Protein AF-A0A401GHC0-F1 (afdb_monomer_lite)

Secondary structure (DSSP, 8-state):
-GGGSS-TT-HHHHHHHHHSSTTTGGGG-SHHHHHHHHHHHHHHTT--PPTT--TTTS-HHHHHHHHHHHTTSS--STTS-SHHHHHHHHHHHT-

Foldseek 3Di:
DVVVVDPLLPLLVLLVQCVVDVCSLCVQDDPVSSQVSLVSNCVSVVHDDDPPDDSVPDRSNVVSNVVNVVCQCDDPDPPGDHHNVVVVVVVVVVD

Radius of gyration: 15.04 Å; chains: 1; bounding box: 34×45×34 Å

Sequence (95 aa):
MVKEEIPCYDLRTHVCFCRSHQHAGALYGSDDEQEQFWHRACWLSGLGLLPGENPEEVSWRKIAFECVERDGFWSDQPELPVCGGDLLMVNAQNM

Structure (mmCIF, N/CA/C/O backbone):
data_AF-A0A401GHC0-F1
#
_entry.id   AF-A0A401GHC0-F1
#
loop_
_atom_site.group_PDB
_atom_site.id
_atom_site.type_symbol
_atom_site.label_atom_id
_atom_site.label_alt_id
_atom_site.label_comp_id
_atom_site.label_asym_id
_atom_site.label_entity_id
_atom_site.label_seq_id
_atom_site.pdbx_PDB_ins_code
_atom_site.Cartn_x
_atom_site.Cartn_y
_atom_site.Cartn_z
_atom_site.occupancy
_atom_site.B_iso_or_equiv
_atom_site.auth_seq_id
_atom_site.auth_comp_id
_atom_site.auth_asym_id
_atom_site.auth_atom_id
_atom_site.pdbx_PDB_model_num
ATOM 1 N N . MET A 1 1 ? -2.148 8.145 -17.273 1.00 76.94 1 MET A N 1
ATOM 2 C CA . MET A 1 1 ? -0.892 8.226 -16.476 1.00 76.94 1 MET A CA 1
ATOM 3 C C . MET A 1 1 ? -0.359 6.815 -16.272 1.00 76.94 1 MET A C 1
ATOM 5 O O . MET A 1 1 ? -1.179 5.923 -16.166 1.00 76.94 1 MET A O 1
ATOM 9 N N . VAL A 1 2 ? 0.958 6.582 -16.160 1.00 81.12 2 VAL A N 1
ATOM 10 C CA . VAL A 1 2 ? 1.512 5.210 -15.986 1.00 81.12 2 VAL A CA 1
ATOM 11 C C . VAL A 1 2 ? 0.833 4.438 -14.841 1.00 81.12 2 VAL A C 1
ATOM 13 O O . VAL A 1 2 ? 0.568 3.253 -14.985 1.00 81.12 2 VAL A O 1
ATOM 16 N N . LYS A 1 3 ? 0.450 5.121 -13.751 1.00 86.81 3 LYS A N 1
ATOM 17 C CA . LYS A 1 3 ? -0.289 4.517 -12.627 1.00 86.81 3 LYS A CA 1
ATOM 18 C C . LYS A 1 3 ? -1.647 3.900 -12.997 1.00 86.81 3 LYS A C 1
ATOM 20 O O . LYS A 1 3 ? -2.124 3.049 -12.266 1.00 86.81 3 LYS A O 1
ATOM 25 N N . GLU A 1 4 ? -2.300 4.384 -14.055 1.00 91.88 4 GLU A N 1
ATOM 26 C CA . GLU A 1 4 ? -3.648 3.953 -14.472 1.00 91.88 4 GLU A CA 1
ATOM 27 C C . GLU A 1 4 ? -3.610 2.636 -15.249 1.00 91.88 4 GLU A C 1
ATOM 29 O O . GLU A 1 4 ? -4.614 1.936 -15.307 1.00 91.88 4 GLU A O 1
ATOM 34 N N . GLU A 1 5 ? -2.440 2.283 -15.784 1.00 93.94 5 GLU A N 1
ATOM 35 C CA . GLU A 1 5 ? -2.189 0.996 -16.436 1.00 93.94 5 GLU A CA 1
ATOM 36 C C . GLU A 1 5 ? -1.840 -0.106 -15.420 1.00 93.94 5 GLU A C 1
ATOM 38 O O . GLU A 1 5 ? -1.802 -1.285 -15.766 1.00 93.94 5 GLU A O 1
ATOM 43 N N . ILE A 1 6 ? -1.577 0.264 -14.160 1.00 92.94 6 ILE A N 1
ATOM 44 C CA . ILE A 1 6 ? -1.325 -0.680 -13.071 1.00 92.94 6 ILE A CA 1
ATOM 45 C C . ILE A 1 6 ? -2.684 -1.083 -12.478 1.00 92.94 6 ILE A C 1
ATOM 47 O O . ILE A 1 6 ? -3.434 -0.208 -12.031 1.00 92.94 6 ILE A O 1
ATOM 51 N N . PRO A 1 7 ? -3.036 -2.382 -12.446 1.00 95.00 7 PRO A N 1
ATOM 52 C CA . PRO A 1 7 ? -4.257 -2.826 -11.790 1.00 95.00 7 PRO A CA 1
ATOM 53 C C . PRO A 1 7 ? -4.272 -2.416 -10.316 1.00 95.00 7 PRO A C 1
ATOM 55 O O . PRO A 1 7 ? -3.315 -2.666 -9.595 1.00 95.00 7 PRO A O 1
ATOM 58 N N . CYS A 1 8 ? -5.391 -1.863 -9.839 1.00 94.62 8 CYS A N 1
ATOM 59 C CA . CYS A 1 8 ? -5.506 -1.316 -8.478 1.00 94.62 8 CYS A CA 1
ATOM 60 C C . CYS A 1 8 ? -5.134 -2.308 -7.354 1.00 94.62 8 CYS A C 1
ATOM 62 O O . CYS A 1 8 ? -4.726 -1.885 -6.278 1.00 94.62 8 CYS A O 1
ATOM 64 N N . TYR A 1 9 ? -5.309 -3.613 -7.581 1.00 92.56 9 TYR A N 1
ATOM 65 C CA . TYR A 1 9 ? -4.977 -4.676 -6.623 1.00 92.56 9 TYR A CA 1
ATOM 66 C C . TYR A 1 9 ? -3.493 -5.080 -6.644 1.00 92.56 9 TYR A C 1
ATOM 68 O O . TYR A 1 9 ? -3.062 -5.887 -5.820 1.00 92.56 9 TYR A O 1
ATOM 76 N N . ASP A 1 10 ? -2.704 -4.567 -7.592 1.00 93.06 10 ASP A N 1
ATOM 77 C CA . ASP A 1 10 ? -1.269 -4.820 -7.692 1.00 93.06 10 ASP A CA 1
ATOM 78 C C . ASP A 1 10 ? -0.496 -3.840 -6.797 1.00 93.06 10 ASP A C 1
ATOM 80 O O . ASP A 1 10 ? 0.176 -2.904 -7.247 1.00 93.06 10 ASP A O 1
ATOM 84 N N . LEU A 1 11 ? -0.621 -4.057 -5.483 1.00 93.00 11 LEU A N 1
ATOM 85 C CA . LEU A 1 11 ? 0.065 -3.272 -4.453 1.00 93.00 11 LEU A CA 1
ATOM 86 C C . LEU A 1 11 ? 1.567 -3.169 -4.707 1.00 93.00 11 LEU A C 1
ATOM 88 O O . LEU A 1 11 ? 2.152 -2.101 -4.526 1.00 93.00 11 LEU A O 1
ATOM 92 N N . ARG A 1 12 ? 2.193 -4.267 -5.142 1.00 90.50 12 ARG A N 1
ATOM 93 C CA . ARG A 1 12 ? 3.635 -4.325 -5.373 1.00 90.50 12 ARG A CA 1
ATOM 94 C C . ARG A 1 12 ? 4.039 -3.325 -6.447 1.00 90.50 12 ARG A C 1
ATOM 96 O O . ARG A 1 12 ? 4.909 -2.491 -6.193 1.00 90.50 12 ARG A O 1
ATOM 103 N N . THR A 1 13 ? 3.391 -3.355 -7.607 1.00 91.19 13 THR A N 1
ATOM 104 C CA . THR A 1 13 ? 3.716 -2.440 -8.707 1.00 91.19 13 THR A CA 1
ATOM 105 C C . THR A 1 13 ? 3.404 -0.987 -8.339 1.00 91.19 13 THR A C 1
ATOM 107 O O . THR A 1 13 ? 4.206 -0.099 -8.639 1.00 91.19 13 THR A O 1
ATOM 110 N N . HIS A 1 14 ? 2.322 -0.723 -7.598 1.00 94.31 14 HIS A N 1
ATOM 111 C CA . HIS A 1 14 ? 2.014 0.622 -7.100 1.00 94.31 14 HIS A CA 1
ATOM 112 C C . HIS A 1 14 ? 3.068 1.165 -6.120 1.00 94.31 14 HIS A C 1
ATOM 114 O O . HIS A 1 14 ? 3.494 2.317 -6.254 1.00 94.31 14 HIS A O 1
ATOM 120 N N . VAL A 1 15 ? 3.532 0.349 -5.166 1.00 92.81 15 VAL A N 1
ATOM 121 C CA . VAL A 1 15 ? 4.607 0.720 -4.228 1.00 92.81 15 VAL A CA 1
ATOM 122 C C . VAL A 1 15 ? 5.920 0.962 -4.978 1.00 92.81 15 VAL A C 1
ATOM 124 O O . VAL A 1 15 ? 6.585 1.972 -4.729 1.00 92.81 15 VAL A O 1
ATOM 127 N N . CYS A 1 16 ? 6.267 0.102 -5.943 1.00 89.38 16 CYS A N 1
ATOM 128 C CA . CYS A 1 16 ? 7.450 0.279 -6.792 1.00 89.38 16 CYS A CA 1
ATOM 129 C C . CYS A 1 16 ? 7.394 1.592 -7.576 1.00 89.38 16 CYS A C 1
ATOM 131 O O . CYS A 1 16 ? 8.362 2.352 -7.580 1.00 89.38 16 CYS A O 1
ATOM 133 N N . PHE A 1 17 ? 6.248 1.889 -8.192 1.00 90.38 17 PHE A N 1
ATOM 134 C CA . PHE A 1 17 ? 6.042 3.128 -8.932 1.00 90.38 17 PHE A CA 1
ATOM 135 C C . PHE A 1 17 ? 6.200 4.356 -8.028 1.00 90.38 17 PHE A C 1
ATOM 137 O O . PHE A 1 17 ? 6.888 5.302 -8.389 1.00 90.38 17 PHE A O 1
ATOM 144 N N . CYS A 1 18 ? 5.645 4.337 -6.815 1.00 92.06 18 CYS A N 1
ATOM 145 C CA . CYS A 1 18 ? 5.826 5.436 -5.864 1.00 92.06 18 CYS A CA 1
ATOM 146 C C . CYS A 1 18 ? 7.278 5.630 -5.414 1.00 92.06 18 CYS A C 1
ATOM 148 O O . CYS A 1 18 ? 7.689 6.765 -5.180 1.00 92.06 18 CYS A O 1
ATOM 150 N N . ARG A 1 19 ? 8.043 4.542 -5.266 1.00 88.38 19 ARG A N 1
ATOM 151 C CA . ARG A 1 19 ? 9.462 4.589 -4.881 1.00 88.38 19 ARG A CA 1
ATOM 152 C C . ARG A 1 19 ? 10.387 4.964 -6.042 1.00 88.38 19 ARG A C 1
ATOM 154 O O . ARG A 1 19 ? 11.503 5.402 -5.784 1.00 88.38 19 ARG A O 1
ATOM 161 N N . SER A 1 20 ? 9.949 4.845 -7.298 1.00 86.25 20 SER A N 1
ATOM 162 C CA . SER A 1 20 ? 10.815 5.081 -8.461 1.00 86.25 20 SER A CA 1
ATOM 163 C C . SER A 1 20 ? 11.273 6.536 -8.603 1.00 86.25 20 SER A C 1
ATOM 165 O O . SER A 1 20 ? 12.265 6.804 -9.277 1.00 86.25 20 SER A O 1
ATOM 167 N N . HIS A 1 21 ? 10.544 7.490 -8.016 1.00 88.38 21 HIS A N 1
ATOM 168 C CA . HIS A 1 21 ? 10.911 8.904 -8.013 1.00 88.38 21 HIS A 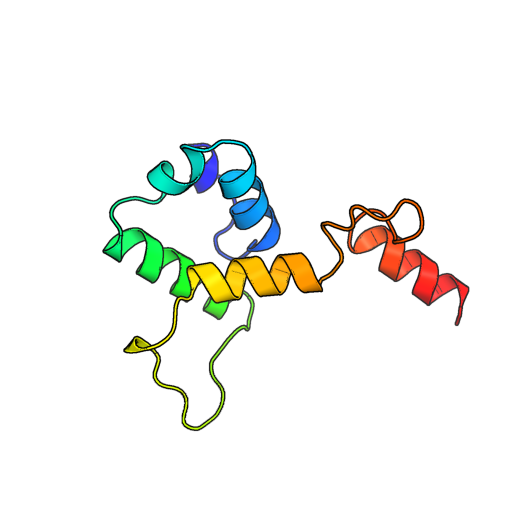CA 1
ATOM 169 C C . HIS A 1 21 ? 10.239 9.648 -6.854 1.00 88.38 21 HIS A C 1
ATOM 171 O O . HIS A 1 21 ? 9.076 9.397 -6.549 1.00 88.38 21 HIS A O 1
ATOM 177 N N . GLN A 1 22 ? 10.901 10.667 -6.295 1.00 88.94 22 GLN A N 1
ATOM 178 C CA . GLN A 1 22 ? 10.389 11.471 -5.166 1.00 88.94 22 GLN A CA 1
ATOM 179 C C . GLN A 1 22 ? 9.014 12.134 -5.400 1.00 88.94 22 GLN A C 1
ATOM 181 O O . GLN A 1 22 ? 8.337 12.520 -4.454 1.00 88.94 22 GLN A O 1
ATOM 186 N N . HIS A 1 23 ? 8.594 12.274 -6.660 1.00 89.81 23 HIS A N 1
ATOM 187 C CA . HIS A 1 23 ? 7.328 12.909 -7.049 1.00 89.81 23 HIS A CA 1
ATOM 188 C C . HIS A 1 23 ? 6.279 11.912 -7.546 1.00 89.81 23 HIS A C 1
ATOM 190 O O . HIS A 1 23 ? 5.146 12.308 -7.800 1.00 89.81 23 HIS A O 1
ATOM 196 N N . ALA A 1 24 ? 6.621 10.627 -7.683 1.00 89.56 24 ALA A N 1
ATOM 197 C CA . ALA A 1 24 ? 5.691 9.637 -8.214 1.00 89.56 24 ALA A CA 1
ATOM 198 C C . ALA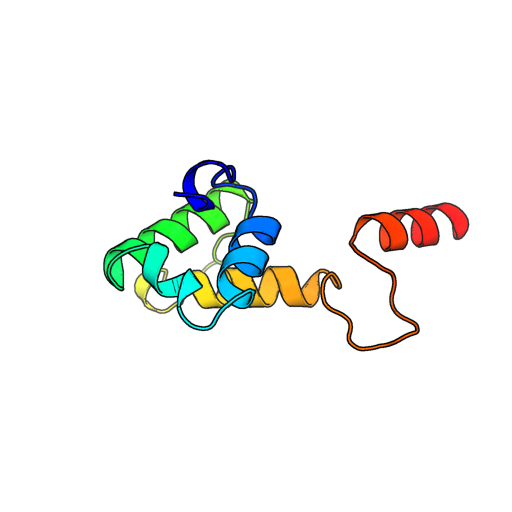 A 1 24 ? 4.475 9.437 -7.294 1.00 89.56 24 ALA A C 1
ATOM 200 O O . ALA A 1 24 ? 3.365 9.254 -7.781 1.00 89.56 24 ALA A O 1
ATOM 201 N N . GLY A 1 25 ? 4.652 9.567 -5.973 1.00 89.75 25 GLY A N 1
ATOM 202 C CA . GLY A 1 25 ? 3.542 9.527 -5.014 1.00 89.75 25 GLY A CA 1
ATOM 203 C C . GLY A 1 25 ? 2.511 10.647 -5.210 1.00 89.75 25 GLY A C 1
ATOM 204 O O . GLY A 1 25 ? 1.318 10.399 -5.082 1.00 89.75 25 GLY A O 1
ATOM 205 N N . ALA A 1 26 ? 2.940 11.848 -5.617 1.00 92.25 26 ALA A N 1
ATOM 206 C CA . ALA A 1 26 ? 2.034 12.979 -5.858 1.00 92.25 26 ALA A CA 1
ATOM 207 C C . ALA A 1 26 ? 1.101 12.753 -7.062 1.00 92.25 26 ALA A C 1
ATOM 209 O O . ALA A 1 26 ? 0.089 13.431 -7.215 1.00 92.25 26 ALA A O 1
ATOM 210 N N . LEU A 1 27 ? 1.413 11.772 -7.914 1.00 93.69 27 LEU A N 1
ATOM 211 C CA . LEU A 1 27 ? 0.572 11.399 -9.046 1.00 93.69 27 LEU A CA 1
ATOM 212 C C . LEU A 1 27 ? -0.734 10.721 -8.613 1.00 93.69 27 LEU A C 1
ATOM 214 O O . LEU A 1 27 ? -1.625 10.581 -9.442 1.00 93.69 27 LEU A O 1
ATOM 218 N N . TYR A 1 28 ? -0.863 10.295 -7.355 1.00 93.88 28 TYR A N 1
ATOM 219 C CA . TYR A 1 28 ? -2.066 9.644 -6.825 1.00 93.88 28 TYR A CA 1
ATOM 220 C C . TYR A 1 28 ? -3.134 10.628 -6.324 1.00 93.88 28 TYR A C 1
ATOM 222 O O . TYR A 1 28 ? -4.198 10.179 -5.911 1.00 93.88 28 TYR A O 1
ATOM 230 N N . GLY A 1 29 ? -2.887 11.936 -6.430 1.00 93.75 29 GLY A N 1
ATOM 231 C CA . GLY A 1 29 ? -3.835 12.987 -6.065 1.00 93.75 29 GLY A CA 1
ATOM 232 C C . GLY A 1 29 ? -3.472 13.691 -4.759 1.00 93.75 29 GLY A C 1
ATOM 233 O O . GLY A 1 29 ? -2.338 13.609 -4.277 1.00 93.75 29 GLY A O 1
ATOM 234 N N . SER A 1 30 ? -4.448 14.406 -4.210 1.00 95.56 30 SER A N 1
ATOM 235 C CA . SER A 1 30 ? -4.422 14.991 -2.867 1.00 95.56 30 SER A CA 1
ATOM 236 C C . SER A 1 30 ? -4.209 13.933 -1.778 1.00 95.56 30 SER A C 1
ATOM 238 O O . SER A 1 30 ? -4.290 12.733 -2.039 1.00 95.56 30 SER A O 1
ATOM 240 N N . ASP A 1 31 ? -3.936 14.366 -0.548 1.00 92.31 31 ASP A N 1
ATOM 241 C CA . ASP A 1 31 ? -3.701 13.442 0.567 1.00 92.31 31 ASP A CA 1
ATOM 242 C C . ASP A 1 31 ? -4.926 12.547 0.841 1.00 92.31 31 ASP A C 1
ATOM 244 O O . ASP A 1 31 ? -4.771 11.340 1.028 1.00 92.31 31 ASP A O 1
ATOM 248 N N . ASP A 1 32 ? -6.141 13.095 0.734 1.00 93.31 32 ASP A N 1
ATOM 249 C CA . ASP A 1 32 ? -7.389 12.331 0.878 1.00 93.31 32 ASP A CA 1
ATOM 250 C C . ASP A 1 32 ? -7.570 11.304 -0.252 1.00 93.31 32 ASP A C 1
ATOM 252 O O . ASP A 1 32 ? -7.961 10.160 -0.012 1.00 93.31 32 ASP A O 1
ATOM 256 N N . GLU A 1 33 ? -7.272 11.689 -1.498 1.00 95.19 33 GLU A N 1
ATOM 257 C CA . GLU A 1 33 ? -7.350 10.785 -2.654 1.00 95.19 33 GLU A CA 1
ATOM 258 C C . GLU A 1 33 ? -6.311 9.665 -2.563 1.00 95.19 33 GLU A C 1
ATOM 260 O O . GLU A 1 33 ? -6.605 8.515 -2.897 1.00 95.19 33 GLU A O 1
ATOM 265 N N . GLN A 1 34 ? -5.110 9.982 -2.072 1.00 94.44 34 GLN A N 1
ATOM 266 C CA . GLN A 1 34 ? -4.074 8.996 -1.800 1.00 94.44 34 GLN A CA 1
ATOM 267 C C . GLN A 1 34 ? -4.544 7.994 -0.750 1.00 94.44 34 GLN A C 1
ATOM 269 O O . GLN A 1 34 ? -4.460 6.791 -0.989 1.00 94.44 34 GLN A O 1
ATOM 274 N N . GLU A 1 35 ? -5.055 8.458 0.388 1.00 94.00 35 GLU A N 1
ATOM 275 C CA . GLU A 1 35 ? -5.482 7.568 1.467 1.00 94.00 3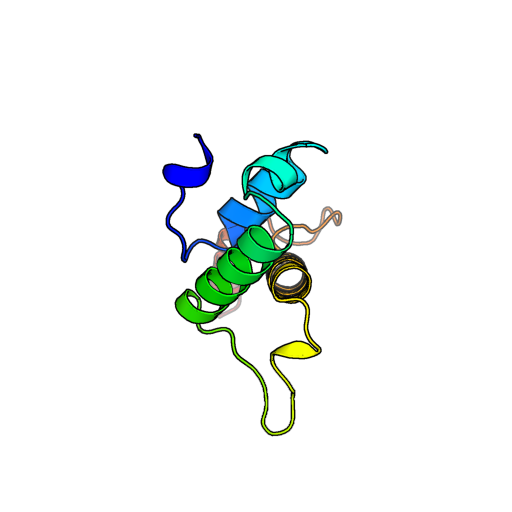5 GLU A CA 1
ATOM 276 C C . GLU A 1 35 ? -6.634 6.652 1.018 1.00 94.00 35 GLU A C 1
ATOM 278 O O . GLU A 1 35 ? -6.583 5.437 1.224 1.00 94.00 35 GLU A O 1
ATOM 283 N N . GLN A 1 36 ? -7.612 7.194 0.283 1.00 95.00 36 GLN A N 1
ATOM 284 C CA . GLN A 1 36 ? -8.689 6.405 -0.328 1.00 95.00 36 GLN A CA 1
ATOM 285 C C . GLN A 1 36 ? -8.165 5.380 -1.340 1.00 95.00 36 GLN A C 1
ATOM 287 O O . GLN A 1 36 ? -8.637 4.238 -1.373 1.00 95.00 36 GLN A O 1
ATOM 292 N N . PHE A 1 37 ? -7.192 5.771 -2.168 1.00 96.44 37 PHE A N 1
ATOM 293 C CA . PHE A 1 37 ? -6.560 4.872 -3.124 1.00 96.44 37 PHE A CA 1
ATOM 294 C C . PHE A 1 37 ? -5.875 3.702 -2.409 1.00 96.44 37 PHE A C 1
ATOM 296 O O . PHE A 1 37 ? -6.137 2.546 -2.745 1.00 96.44 37 PHE A O 1
ATOM 303 N N . TRP A 1 38 ? -5.035 3.982 -1.408 1.00 96.56 38 TRP A N 1
ATOM 304 C CA . TRP A 1 38 ? -4.289 2.946 -0.694 1.00 96.56 38 TRP A CA 1
ATOM 305 C C . TRP A 1 38 ? -5.202 2.040 0.120 1.00 96.56 38 TRP A C 1
ATOM 307 O O . TRP A 1 38 ? -4.985 0.831 0.124 1.00 96.56 38 TRP A O 1
ATOM 317 N N . HIS A 1 39 ? -6.256 2.582 0.732 1.00 96.38 39 HIS A N 1
ATOM 318 C CA . HIS A 1 39 ? -7.276 1.771 1.390 1.00 96.38 39 HIS A CA 1
ATOM 319 C C . HIS A 1 39 ? -7.902 0.774 0.411 1.00 96.38 39 HIS A C 1
ATOM 321 O O . HIS A 1 39 ? -7.933 -0.430 0.673 1.00 96.38 39 HIS A O 1
ATOM 327 N N . ARG A 1 40 ? -8.342 1.254 -0.761 1.00 96.56 40 ARG A N 1
ATOM 328 C CA . ARG A 1 40 ? -8.939 0.403 -1.795 1.00 96.56 40 ARG A CA 1
ATOM 329 C C . ARG A 1 40 ? -7.958 -0.644 -2.318 1.00 96.56 40 ARG A C 1
ATOM 331 O O . ARG A 1 40 ? -8.359 -1.790 -2.506 1.00 96.56 40 ARG A O 1
ATOM 338 N N . ALA A 1 41 ? -6.707 -0.265 -2.568 1.00 96.69 41 ALA A N 1
ATOM 339 C CA . ALA A 1 41 ? -5.675 -1.182 -3.037 1.00 96.69 41 ALA A CA 1
ATOM 340 C C . ALA A 1 41 ? -5.415 -2.294 -2.008 1.00 96.69 41 ALA A C 1
ATOM 342 O O . ALA A 1 41 ? -5.497 -3.469 -2.353 1.00 96.69 41 ALA A O 1
ATOM 343 N N . CYS A 1 42 ? -5.220 -1.932 -0.734 1.00 96.31 42 CYS A N 1
ATOM 344 C CA . CYS A 1 42 ? -5.069 -2.872 0.377 1.00 96.31 42 CYS A CA 1
ATOM 345 C C . CYS A 1 42 ? -6.252 -3.839 0.476 1.00 96.31 42 CYS A C 1
ATOM 347 O O . CYS A 1 42 ? -6.049 -5.053 0.479 1.00 96.31 42 CYS A O 1
ATOM 349 N N . TRP A 1 43 ? -7.477 -3.311 0.463 1.00 96.25 43 TRP A N 1
ATOM 350 C CA . TRP A 1 43 ? -8.692 -4.119 0.516 1.00 96.25 43 TRP A CA 1
ATOM 351 C C . TRP A 1 43 ? -8.779 -5.128 -0.636 1.00 96.25 43 TRP A C 1
ATOM 353 O O . TRP A 1 43 ? -9.046 -6.309 -0.418 1.00 96.25 43 TRP A O 1
ATOM 363 N N . LEU A 1 44 ? -8.517 -4.686 -1.872 1.00 96.38 44 LEU A N 1
ATOM 364 C CA . LEU A 1 44 ? -8.553 -5.559 -3.049 1.00 96.38 44 LEU A CA 1
ATOM 365 C C . LEU A 1 44 ? -7.446 -6.623 -3.046 1.00 96.38 44 LEU A C 1
ATOM 367 O O . LEU A 1 44 ? -7.612 -7.664 -3.678 1.00 96.38 44 LEU A O 1
ATOM 371 N N . SER A 1 45 ? -6.352 -6.391 -2.324 1.00 92.38 45 SER A N 1
ATOM 372 C CA . SER A 1 45 ? -5.284 -7.371 -2.101 1.00 92.38 45 SER A CA 1
ATOM 373 C C . SER A 1 45 ? -5.509 -8.251 -0.864 1.00 92.38 45 SER A C 1
ATOM 375 O O . SER A 1 45 ? -4.623 -9.021 -0.500 1.00 92.38 45 SER A O 1
ATOM 377 N N . GLY A 1 46 ? -6.673 -8.160 -0.212 1.00 92.94 46 GLY A N 1
ATOM 378 C CA . GLY A 1 46 ? -7.017 -8.967 0.961 1.00 92.94 46 GLY A CA 1
ATOM 379 C C . GLY A 1 46 ? -6.384 -8.490 2.270 1.00 92.94 46 GLY A C 1
ATOM 380 O O . GLY A 1 46 ? -6.419 -9.220 3.259 1.00 92.94 46 GLY A O 1
ATOM 381 N N . LEU A 1 47 ? -5.817 -7.281 2.295 1.00 93.31 47 LEU A N 1
ATOM 382 C CA . LEU A 1 47 ? -5.361 -6.638 3.523 1.00 93.31 47 LEU A CA 1
ATOM 383 C C . LEU A 1 47 ? -6.538 -5.935 4.198 1.00 93.31 47 LEU A C 1
ATOM 385 O O . LEU A 1 47 ? -7.337 -5.248 3.562 1.00 93.31 47 LEU A O 1
ATOM 389 N N . GLY A 1 48 ? -6.616 -6.089 5.511 1.00 92.88 48 GLY A N 1
ATOM 390 C CA . GLY A 1 48 ? -7.637 -5.475 6.340 1.00 92.88 48 GLY A CA 1
ATOM 391 C C . GLY A 1 48 ? -7.117 -5.239 7.747 1.00 92.88 48 GLY A C 1
ATOM 392 O O . GLY A 1 48 ? -5.941 -5.461 8.032 1.00 92.88 48 GLY A O 1
ATOM 393 N N . LEU A 1 49 ? -8.017 -4.791 8.611 1.00 92.44 49 LEU A N 1
ATOM 394 C CA . LEU A 1 49 ? -7.721 -4.505 10.007 1.00 92.44 49 LEU A CA 1
ATOM 395 C C . LEU A 1 49 ? -8.102 -5.671 10.914 1.00 92.44 49 LEU A C 1
ATOM 397 O O . LEU A 1 49 ? -9.049 -6.418 10.645 1.00 92.44 49 LEU A O 1
ATOM 401 N N . LEU A 1 50 ? -7.366 -5.801 12.009 1.00 91.44 50 LEU A N 1
ATOM 402 C CA . LEU A 1 50 ? -7.668 -6.712 13.096 1.00 91.44 50 LEU A CA 1
ATOM 403 C C . LEU A 1 50 ? -8.838 -6.182 13.943 1.00 91.44 50 LEU A C 1
ATOM 405 O O . LEU A 1 50 ? -9.118 -4.979 13.970 1.00 91.44 50 LEU A O 1
ATOM 409 N N . PRO A 1 51 ? -9.533 -7.064 14.684 1.00 93.94 51 PRO A N 1
ATOM 410 C CA . PRO A 1 51 ? -10.578 -6.637 15.604 1.00 93.94 51 PRO A CA 1
ATOM 411 C C . PRO A 1 51 ? -10.060 -5.609 16.620 1.00 93.94 51 PRO A C 1
ATOM 413 O O . PRO A 1 51 ? -9.122 -5.886 17.365 1.00 93.94 51 PRO A O 1
ATOM 416 N N . GLY A 1 52 ? -10.713 -4.446 16.677 1.00 92.12 52 GLY A N 1
ATOM 417 C CA . GLY A 1 52 ? -10.369 -3.356 17.596 1.00 92.12 52 GLY A CA 1
ATOM 418 C C . GLY A 1 52 ? -9.473 -2.265 17.005 1.00 92.12 52 GLY A C 1
ATOM 419 O O . GLY A 1 52 ? -9.267 -1.255 17.669 1.00 92.12 52 GLY A O 1
ATOM 420 N N . GLU A 1 53 ? -8.981 -2.424 15.776 1.00 92.50 53 GLU A N 1
ATOM 421 C CA . GLU A 1 53 ? -8.258 -1.365 15.065 1.00 92.50 53 GLU A CA 1
ATOM 422 C C . GLU A 1 53 ? -9.233 -0.395 14.376 1.00 92.50 53 GLU A C 1
ATOM 424 O O . GLU A 1 53 ? -10.251 -0.805 13.811 1.00 92.50 53 GLU A O 1
ATOM 429 N N . ASN A 1 54 ? -8.922 0.904 14.425 1.00 91.50 54 ASN A N 1
ATOM 430 C CA . ASN A 1 54 ? -9.740 1.961 13.835 1.00 91.50 54 ASN A CA 1
ATOM 431 C C . ASN A 1 54 ? -9.224 2.336 12.426 1.00 91.50 54 ASN A C 1
ATOM 433 O O . ASN A 1 54 ? -8.078 2.777 12.310 1.00 91.50 54 ASN A 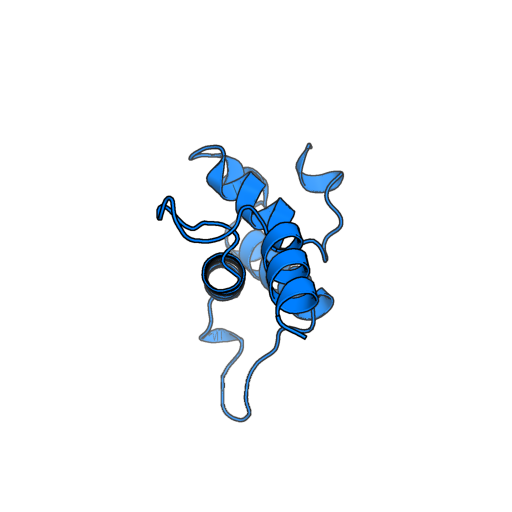O 1
ATOM 437 N N . PRO A 1 55 ? -10.049 2.232 11.363 1.00 86.75 55 PRO A N 1
ATOM 438 C CA . PRO A 1 55 ? -9.678 2.644 10.006 1.00 86.75 55 PRO A CA 1
ATOM 439 C C . PRO A 1 55 ? -9.227 4.096 9.854 1.00 86.75 55 PRO A C 1
ATOM 441 O O . PRO A 1 55 ? -8.486 4.389 8.921 1.00 86.75 55 PRO A O 1
ATOM 444 N N . GLU A 1 56 ? -9.668 4.994 10.735 1.00 88.31 56 GLU A N 1
ATOM 445 C CA . GLU A 1 56 ? -9.309 6.419 10.689 1.00 88.31 56 GLU A CA 1
ATOM 446 C C . GLU A 1 56 ? -7.962 6.719 11.368 1.00 88.31 56 GLU A C 1
ATOM 448 O O . GLU A 1 56 ? -7.401 7.797 11.187 1.00 88.31 56 GLU A O 1
ATOM 453 N N . GLU A 1 57 ? -7.427 5.774 12.147 1.00 91.75 57 GLU A N 1
ATOM 454 C CA . GLU A 1 57 ? -6.167 5.931 12.890 1.00 91.75 57 GLU A CA 1
ATOM 455 C C . GLU A 1 57 ? -4.970 5.283 12.182 1.00 91.75 57 GLU A C 1
ATOM 457 O O . GLU A 1 57 ? -3.825 5.426 12.619 1.00 91.75 57 GLU A O 1
ATOM 462 N N . VAL A 1 58 ? -5.217 4.565 11.086 1.00 92.56 58 VAL A N 1
ATOM 463 C CA . VAL A 1 58 ? -4.181 3.892 10.302 1.00 92.56 58 VAL A CA 1
ATOM 464 C C . VAL A 1 58 ? -3.842 4.684 9.046 1.00 92.56 58 VAL A C 1
ATOM 466 O O . VAL A 1 58 ? -4.670 5.402 8.502 1.00 92.56 58 VAL A O 1
ATOM 469 N N . SER A 1 59 ? -2.616 4.507 8.550 1.00 94.75 59 SER A N 1
ATOM 470 C CA . SER A 1 59 ? -2.259 4.919 7.192 1.00 94.75 59 SER A CA 1
ATOM 471 C C . SER A 1 59 ? -2.191 3.688 6.301 1.00 94.75 59 SER A C 1
ATOM 473 O O . SER A 1 59 ? -1.260 2.880 6.397 1.00 94.75 59 SER A O 1
ATOM 475 N N . TRP A 1 60 ? -3.146 3.564 5.389 1.00 95.75 60 TRP A N 1
ATOM 476 C CA . TRP A 1 60 ? -3.200 2.495 4.401 1.00 95.75 60 TRP A CA 1
ATOM 477 C C . TRP A 1 60 ? -1.999 2.526 3.468 1.00 95.75 60 TRP A C 1
ATOM 479 O O . TRP A 1 60 ? -1.486 1.473 3.087 1.00 95.75 60 TRP A O 1
ATOM 489 N N . ARG A 1 61 ? -1.487 3.725 3.162 1.00 95.25 61 ARG A N 1
ATOM 490 C CA . ARG A 1 61 ? -0.231 3.883 2.424 1.00 95.25 61 ARG A CA 1
ATOM 491 C C . ARG A 1 61 ? 0.928 3.225 3.162 1.00 95.25 61 ARG A C 1
ATOM 493 O O . ARG A 1 61 ? 1.706 2.495 2.557 1.00 95.25 61 ARG A O 1
ATOM 500 N N . LYS A 1 62 ? 1.052 3.473 4.466 1.00 94.75 62 LYS A N 1
ATOM 501 C CA . LYS A 1 62 ? 2.110 2.871 5.281 1.00 94.75 62 LYS A CA 1
ATOM 502 C C . LYS A 1 62 ? 1.970 1.348 5.329 1.00 94.75 62 LYS A C 1
ATOM 504 O O . LYS A 1 62 ? 2.955 0.658 5.088 1.00 94.75 62 LYS A O 1
ATOM 509 N N . ILE A 1 63 ? 0.754 0.837 5.536 1.00 95.12 63 ILE A N 1
ATOM 510 C CA . ILE A 1 63 ? 0.457 -0.606 5.524 1.00 95.12 63 ILE A CA 1
ATOM 511 C C . ILE A 1 63 ? 0.874 -1.246 4.192 1.00 95.12 63 ILE A C 1
ATOM 513 O O . ILE A 1 63 ? 1.571 -2.258 4.195 1.00 95.12 63 ILE A O 1
ATOM 517 N N . ALA A 1 64 ? 0.507 -0.641 3.057 1.00 94.56 64 ALA A N 1
ATOM 518 C CA . ALA A 1 64 ? 0.884 -1.123 1.729 1.00 94.56 64 ALA A CA 1
ATOM 519 C C . ALA A 1 64 ? 2.408 -1.230 1.561 1.00 94.56 64 ALA A C 1
ATOM 521 O O . ALA A 1 64 ? 2.918 -2.249 1.095 1.00 94.56 64 ALA A O 1
ATOM 522 N N . PHE A 1 65 ? 3.139 -0.185 1.960 1.00 93.25 65 PHE A N 1
ATOM 523 C CA . PHE A 1 65 ? 4.596 -0.145 1.844 1.00 93.25 65 PHE A CA 1
ATOM 524 C C . PHE A 1 65 ? 5.266 -1.182 2.749 1.00 93.25 65 PHE A C 1
ATOM 526 O O . PHE A 1 65 ? 6.125 -1.922 2.276 1.00 93.25 65 PHE A O 1
ATOM 533 N N . GLU A 1 66 ? 4.849 -1.282 4.013 1.00 91.75 66 GLU A N 1
ATOM 534 C CA . GLU A 1 66 ? 5.381 -2.274 4.953 1.00 91.75 66 GLU A CA 1
ATOM 535 C C . GLU A 1 66 ? 5.072 -3.707 4.508 1.00 91.75 66 GLU A C 1
ATOM 537 O O . GLU A 1 66 ? 5.921 -4.587 4.641 1.00 91.75 66 GLU A O 1
ATOM 542 N N . CYS A 1 67 ? 3.885 -3.952 3.944 1.00 90.50 67 CYS A N 1
ATOM 543 C CA . CYS A 1 67 ? 3.515 -5.258 3.408 1.00 90.50 67 CYS A CA 1
ATOM 544 C C . CYS A 1 67 ? 4.457 -5.681 2.274 1.00 90.50 67 CYS A C 1
ATOM 546 O O . CYS A 1 67 ? 4.983 -6.791 2.296 1.00 90.50 67 CYS A O 1
ATOM 548 N N . VAL A 1 68 ? 4.700 -4.796 1.302 1.00 88.31 68 VAL A N 1
ATOM 549 C CA . VAL A 1 68 ? 5.578 -5.082 0.154 1.00 88.31 68 VAL A CA 1
ATOM 550 C C . VAL A 1 68 ? 7.048 -5.202 0.574 1.00 88.31 68 VAL A C 1
ATOM 552 O O . VAL A 1 68 ? 7.795 -5.981 -0.012 1.00 88.31 68 VAL A O 1
ATOM 555 N N . GLU A 1 69 ? 7.478 -4.455 1.590 1.00 84.69 69 GLU A N 1
ATOM 556 C CA . GLU A 1 69 ? 8.832 -4.557 2.145 1.00 84.69 69 GLU A CA 1
ATOM 557 C C . GLU A 1 69 ? 9.050 -5.888 2.883 1.00 84.69 69 GLU A C 1
ATOM 559 O O . GLU A 1 69 ? 10.063 -6.552 2.672 1.00 84.69 69 GLU A O 1
ATOM 564 N N . ARG A 1 70 ? 8.069 -6.335 3.680 1.00 82.81 70 ARG A N 1
ATOM 565 C CA . ARG A 1 70 ? 8.124 -7.621 4.401 1.00 82.81 70 ARG A CA 1
ATOM 566 C C . ARG A 1 7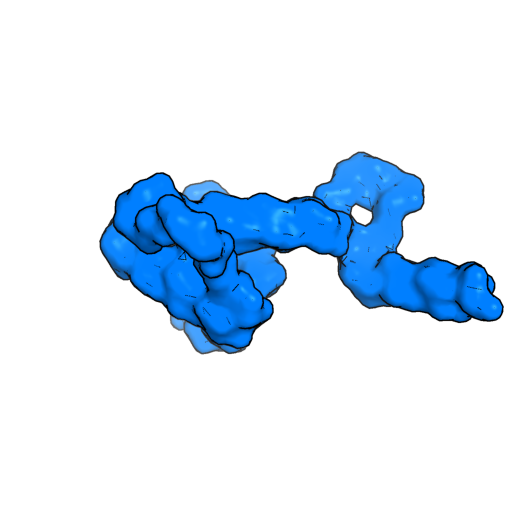0 ? 7.993 -8.846 3.502 1.00 82.81 70 ARG A C 1
ATOM 568 O O . ARG A 1 70 ? 8.473 -9.909 3.877 1.00 82.81 70 ARG A O 1
ATOM 575 N N . ASP A 1 71 ? 7.390 -8.700 2.326 1.00 76.12 71 ASP A N 1
ATOM 576 C CA . ASP A 1 71 ? 7.304 -9.743 1.294 1.00 76.12 71 ASP A CA 1
ATOM 577 C C . ASP A 1 71 ? 8.679 -10.090 0.674 1.00 76.12 71 ASP A C 1
ATOM 579 O O . ASP A 1 71 ? 8.785 -10.916 -0.227 1.00 76.12 71 ASP A O 1
ATOM 583 N N . GLY A 1 72 ? 9.764 -9.453 1.137 1.00 62.41 72 GLY A N 1
ATOM 584 C CA . GLY A 1 72 ? 11.130 -9.762 0.709 1.00 62.41 72 GLY A CA 1
ATOM 585 C C . GLY A 1 72 ? 11.450 -9.277 -0.702 1.00 62.41 72 GLY A C 1
ATOM 586 O O . GLY A 1 72 ? 12.524 -9.556 -1.219 1.00 62.41 72 GLY A O 1
ATOM 587 N N . PHE A 1 73 ? 10.545 -8.519 -1.329 1.00 63.12 73 PHE A N 1
ATOM 588 C CA . PHE A 1 73 ? 10.750 -7.983 -2.672 1.00 63.12 73 PHE A CA 1
ATOM 589 C C . PHE A 1 73 ? 11.919 -6.984 -2.732 1.00 63.12 73 PHE A C 1
ATOM 591 O O . PHE A 1 73 ? 12.583 -6.873 -3.760 1.00 63.12 73 PHE A O 1
ATOM 598 N N . TRP A 1 74 ? 12.180 -6.283 -1.625 1.00 58.75 74 TRP A N 1
ATOM 599 C CA . TRP A 1 74 ? 13.270 -5.322 -1.470 1.00 58.75 74 TRP A CA 1
ATOM 600 C C . TRP A 1 74 ? 14.247 -5.807 -0.396 1.00 58.75 74 TRP A C 1
ATOM 602 O O . TRP A 1 74 ? 14.211 -5.333 0.736 1.00 58.75 74 TRP A O 1
ATOM 612 N N . SER A 1 75 ? 15.101 -6.779 -0.713 1.00 54.78 75 SER A N 1
ATOM 613 C CA . SER A 1 75 ? 16.239 -7.097 0.148 1.00 54.78 75 SER A CA 1
ATOM 614 C C . SER A 1 75 ? 17.513 -6.476 -0.413 1.00 54.78 75 SER A C 1
ATOM 616 O O . SER A 1 75 ? 18.014 -6.895 -1.452 1.00 54.78 75 SER A O 1
ATOM 618 N N . ASP A 1 76 ? 18.099 -5.541 0.334 1.00 54.59 76 ASP A N 1
ATOM 619 C CA . ASP A 1 76 ? 19.456 -5.015 0.096 1.00 54.59 76 ASP A CA 1
ATOM 620 C C . ASP A 1 76 ? 20.541 -6.070 0.389 1.00 54.59 76 ASP A C 1
ATOM 622 O O . ASP A 1 76 ? 21.743 -5.808 0.310 1.00 54.59 76 ASP A O 1
ATOM 626 N N . GLN A 1 77 ? 20.119 -7.268 0.793 1.00 53.72 77 GLN A N 1
ATOM 627 C CA . GLN A 1 77 ? 20.995 -8.372 1.121 1.00 53.72 77 GLN A CA 1
ATOM 628 C C . GLN A 1 77 ? 21.292 -9.195 -0.137 1.00 53.72 77 GLN A C 1
ATOM 630 O O . GLN A 1 77 ? 20.356 -9.703 -0.752 1.00 53.72 77 GLN A O 1
ATOM 635 N N . PRO A 1 78 ? 22.574 -9.401 -0.489 1.00 54.44 78 PRO A N 1
ATOM 636 C CA . PRO A 1 78 ? 22.976 -10.204 -1.647 1.00 54.44 78 PRO A CA 1
ATOM 637 C C . PRO A 1 78 ? 22.608 -11.697 -1.530 1.00 54.44 78 PRO A C 1
ATOM 639 O O . PRO A 1 78 ? 22.811 -12.445 -2.481 1.00 54.44 78 PRO A O 1
ATOM 642 N N . GLU A 1 79 ? 22.084 -12.127 -0.379 1.00 53.22 79 GLU A N 1
ATOM 643 C CA . GLU A 1 79 ? 21.768 -13.522 -0.046 1.00 53.22 79 GLU A CA 1
ATOM 644 C C . GLU A 1 79 ? 20.257 -13.804 0.062 1.00 53.22 79 GLU A C 1
ATOM 646 O O . GLU A 1 79 ? 19.867 -14.957 0.238 1.00 53.22 79 GLU A O 1
ATOM 651 N N . LEU A 1 80 ? 19.396 -12.781 -0.049 1.00 48.12 80 LEU A N 1
ATOM 652 C CA . LEU A 1 80 ? 17.939 -12.945 -0.018 1.00 48.12 80 LEU A CA 1
ATOM 653 C C . LEU A 1 80 ? 17.354 -12.830 -1.439 1.00 48.12 80 LEU A C 1
ATOM 655 O O . LEU A 1 80 ? 17.823 -12.018 -2.237 1.00 48.12 80 LEU A O 1
ATOM 659 N N . PRO A 1 81 ? 16.392 -13.697 -1.798 1.00 45.19 81 PRO A N 1
ATOM 660 C CA . PRO A 1 81 ? 16.105 -14.009 -3.188 1.00 45.19 81 PRO A CA 1
ATOM 661 C C . PRO A 1 81 ? 15.364 -12.888 -3.919 1.00 45.19 81 PRO A C 1
ATOM 663 O O . PRO A 1 81 ? 14.501 -12.194 -3.388 1.00 45.19 81 PRO A O 1
ATOM 666 N N . VAL A 1 82 ? 15.725 -12.771 -5.190 1.00 53.78 82 VAL A N 1
ATOM 667 C CA . VAL A 1 82 ? 15.256 -11.807 -6.177 1.00 53.78 82 VAL A CA 1
ATOM 668 C C . VAL A 1 82 ? 13.756 -11.982 -6.404 1.00 53.78 82 VAL A C 1
ATOM 670 O O . VAL A 1 82 ? 13.327 -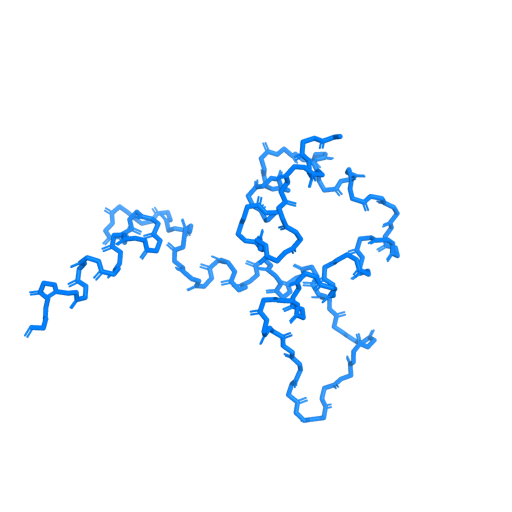12.954 -7.006 1.00 53.78 82 VAL A O 1
ATOM 673 N N . CYS A 1 83 ? 12.939 -11.022 -5.971 1.00 57.09 83 CYS A N 1
ATOM 674 C CA . CYS A 1 83 ? 11.476 -11.063 -6.085 1.00 57.09 83 CYS A CA 1
ATOM 675 C C . CYS A 1 83 ? 10.802 -12.317 -5.466 1.00 57.09 83 CYS A C 1
ATOM 677 O O . CYS A 1 83 ? 11.390 -13.375 -5.260 1.00 57.09 83 CYS A O 1
ATOM 679 N N . GLY A 1 84 ? 9.498 -12.237 -5.184 1.00 56.88 84 GLY A N 1
ATOM 680 C CA . GLY A 1 84 ? 8.763 -13.381 -4.617 1.00 56.88 84 GLY A CA 1
ATOM 681 C C . GLY A 1 84 ? 8.799 -14.660 -5.478 1.00 56.88 84 GLY A C 1
ATOM 682 O O . GLY A 1 84 ? 8.545 -15.745 -4.964 1.00 56.88 84 GLY A O 1
ATOM 683 N N . GLY A 1 85 ? 9.137 -14.557 -6.770 1.00 58.84 85 GLY A N 1
ATOM 684 C CA . GLY A 1 85 ? 9.316 -15.706 -7.662 1.00 58.84 85 GLY A CA 1
ATOM 685 C C . GLY A 1 85 ? 10.509 -16.585 -7.283 1.00 58.84 85 GLY A C 1
ATOM 686 O O . GLY A 1 85 ? 10.365 -17.807 -7.231 1.00 58.84 85 GLY A O 1
ATOM 687 N N . ASP A 1 86 ? 11.651 -15.991 -6.935 1.00 60.12 86 ASP A N 1
ATOM 688 C CA . ASP A 1 86 ? 12.838 -16.777 -6.592 1.00 60.12 86 ASP A CA 1
ATOM 689 C C . ASP A 1 86 ? 12.715 -17.391 -5.195 1.00 60.12 86 ASP A C 1
ATOM 691 O O . ASP A 1 86 ? 13.159 -18.518 -4.977 1.00 60.12 86 ASP A O 1
ATOM 695 N N . LEU A 1 87 ? 12.022 -16.722 -4.264 1.00 59.91 87 LEU A N 1
ATOM 696 C CA . LEU A 1 87 ? 11.703 -17.298 -2.953 1.00 59.91 87 LEU A CA 1
ATOM 697 C C . LEU A 1 87 ? 10.818 -18.551 -3.083 1.00 59.91 87 LEU A C 1
ATOM 699 O O . LEU A 1 87 ? 11.040 -19.549 -2.398 1.00 59.91 87 LEU A O 1
ATOM 703 N N . LEU A 1 88 ? 9.839 -18.531 -3.995 1.00 60.75 88 LEU A N 1
ATOM 704 C CA . LEU A 1 88 ? 9.008 -19.699 -4.295 1.00 60.75 88 LEU A CA 1
ATOM 705 C C . LEU A 1 88 ? 9.825 -20.841 -4.912 1.00 60.75 88 LEU A C 1
ATOM 707 O O . LEU A 1 88 ? 9.613 -21.998 -4.550 1.00 60.75 88 LEU A O 1
ATOM 711 N N . MET A 1 89 ? 10.781 -20.529 -5.789 1.00 64.00 89 MET A N 1
ATOM 712 C CA . MET A 1 89 ? 11.692 -21.520 -6.371 1.00 64.00 89 MET A CA 1
ATOM 713 C C . MET A 1 89 ? 12.598 -22.165 -5.315 1.00 64.00 89 MET A C 1
ATOM 715 O O . MET A 1 89 ? 12.749 -23.386 -5.311 1.00 64.00 89 MET A O 1
ATOM 719 N N . VAL A 1 90 ? 13.152 -21.377 -4.388 1.00 66.00 90 VAL A N 1
ATOM 720 C CA . VAL A 1 90 ? 13.954 -21.890 -3.263 1.00 66.00 90 VAL A CA 1
ATOM 721 C C . VAL A 1 90 ? 13.113 -22.796 -2.362 1.00 66.00 90 VAL A C 1
ATOM 723 O O . VAL A 1 90 ? 13.548 -23.890 -2.006 1.00 66.00 90 VAL A O 1
ATOM 726 N N . ASN A 1 91 ? 11.888 -22.390 -2.026 1.00 68.56 91 ASN A N 1
ATOM 727 C CA . ASN A 1 91 ? 10.990 -23.214 -1.214 1.00 68.56 91 ASN A CA 1
ATOM 728 C C . ASN A 1 91 ? 10.613 -24.527 -1.916 1.00 68.56 91 ASN A C 1
ATOM 730 O O . ASN A 1 91 ? 10.527 -25.560 -1.261 1.00 68.56 91 ASN A O 1
ATOM 734 N N . ALA A 1 92 ? 10.428 -24.508 -3.239 1.00 70.06 92 ALA A N 1
ATOM 735 C CA . ALA A 1 92 ? 10.147 -25.707 -4.024 1.00 70.06 92 ALA A CA 1
ATOM 736 C C . ALA A 1 92 ? 11.338 -26.678 -4.099 1.00 70.06 92 ALA A C 1
ATOM 738 O O . ALA A 1 92 ? 11.123 -27.881 -4.169 1.00 70.06 92 ALA A O 1
ATOM 739 N N . GLN A 1 93 ? 12.577 -26.178 -4.083 1.00 71.50 93 GLN A N 1
ATOM 740 C CA . GLN A 1 93 ? 13.790 -27.011 -4.076 1.00 71.50 93 GLN A CA 1
ATOM 741 C C . GLN A 1 93 ? 14.092 -27.638 -2.707 1.00 71.50 93 GLN A C 1
ATOM 743 O O . GLN A 1 93 ? 14.812 -28.631 -2.642 1.00 71.50 93 GLN A O 1
ATOM 748 N N . ASN A 1 94 ? 13.569 -27.049 -1.629 1.00 67.56 94 ASN A N 1
ATOM 749 C CA . ASN A 1 94 ? 13.747 -27.520 -0.254 1.00 67.56 94 ASN A CA 1
ATOM 750 C C . ASN A 1 94 ? 12.580 -28.395 0.254 1.00 67.56 94 ASN A C 1
ATOM 752 O O . ASN A 1 94 ? 12.570 -28.758 1.433 1.00 67.56 94 ASN A O 1
ATOM 756 N N . MET A 1 95 ? 11.609 -28.714 -0.610 1.00 50.72 95 MET A N 1
ATOM 757 C CA . MET A 1 95 ? 10.575 -29.739 -0.395 1.00 50.72 95 MET A CA 1
ATOM 758 C C . MET A 1 95 ? 10.980 -31.056 -1.055 1.00 50.72 95 MET A C 1
ATOM 760 O O . MET A 1 95 ? 10.706 -32.109 -0.439 1.00 50.72 95 MET A O 1
#

Organism: NCBI:txid139825

pLDDT: mean 83.53, std 15.13, range [45.19, 96.69]